Protein AF-A0A972R1I5-F1 (afdb_monomer_lite)

Sequence (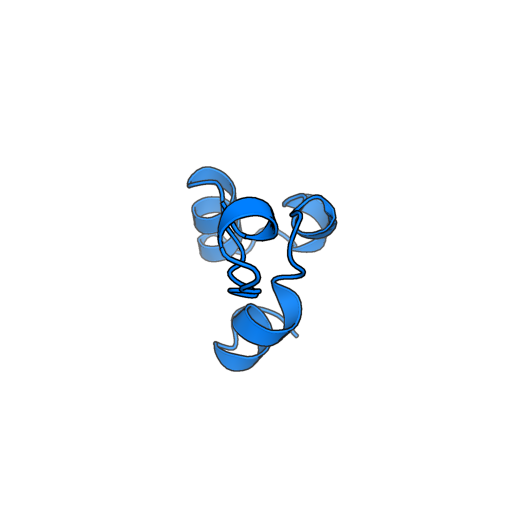51 aa):
IEKKYGEEFCLPIFYFTQLVGLALGVDPGKLGLNKLMVDPRKLLKGKGLIK

Radius of gyration: 12.39 Å; chains: 1; bounding box: 27×20×33 Å

pLDDT: mean 94.4, std 2.76, range [81.56, 97.81]

Structure (mmCIF, N/CA/C/O backbone):
data_AF-A0A972R1I5-F1
#
_entry.id   AF-A0A972R1I5-F1
#
loop_
_atom_site.group_PDB
_atom_site.id
_atom_site.type_symbol
_atom_site.label_atom_id
_atom_site.label_alt_id
_atom_site.label_comp_id
_atom_site.label_asym_id
_atom_site.label_entity_id
_atom_site.label_seq_id
_atom_site.pdbx_PDB_ins_code
_atom_site.Cartn_x
_atom_site.Cartn_y
_atom_site.Cartn_z
_atom_site.occupancy
_atom_site.B_iso_or_equiv
_atom_site.auth_seq_id
_atom_site.auth_comp_id
_atom_site.auth_asym_id
_atom_site.auth_atom_id
_atom_site.pdbx_PDB_model_num
ATOM 1 N N . ILE A 1 1 ? -10.728 4.382 15.617 1.00 86.56 1 ILE A N 1
ATOM 2 C CA . ILE A 1 1 ? -12.124 4.132 15.182 1.00 86.56 1 ILE A CA 1
ATOM 3 C C . ILE A 1 1 ? -12.508 2.718 15.585 1.00 86.56 1 ILE A C 1
ATOM 5 O O . ILE A 1 1 ? -13.316 2.592 16.487 1.00 86.56 1 ILE A O 1
ATOM 9 N N . GLU A 1 2 ? -11.826 1.702 15.061 1.00 91.62 2 GLU A N 1
ATOM 10 C CA . GLU A 1 2 ? -12.020 0.278 15.399 1.00 91.62 2 GLU A CA 1
ATOM 11 C C . GLU A 1 2 ? -12.139 0.003 16.906 1.00 91.62 2 GLU A C 1
ATOM 13 O O . GLU A 1 2 ? -13.200 -0.383 17.379 1.00 91.62 2 GLU A O 1
ATOM 18 N N . LYS A 1 3 ? -11.125 0.370 17.705 1.00 91.19 3 LYS A N 1
ATOM 19 C CA . LYS A 1 3 ? -11.153 0.206 19.175 1.00 91.19 3 LYS A CA 1
ATOM 20 C C . LYS A 1 3 ? -12.367 0.845 19.871 1.00 91.19 3 LYS A C 1
ATOM 22 O O . LYS A 1 3 ? -12.778 0.377 20.924 1.00 91.19 3 LYS A O 1
ATOM 27 N N . LYS A 1 4 ? -12.911 1.937 19.323 1.00 94.69 4 LYS A N 1
ATOM 28 C CA . LYS A 1 4 ? -14.065 2.638 19.907 1.00 94.69 4 LYS A CA 1
ATOM 29 C C . LYS A 1 4 ? -15.375 1.893 19.636 1.00 94.69 4 LYS A C 1
ATOM 31 O O . LYS A 1 4 ? -16.267 1.955 20.471 1.00 94.69 4 LYS A O 1
ATOM 36 N N . TYR A 1 5 ? -15.480 1.231 18.486 1.00 94.00 5 TYR A N 1
ATOM 37 C CA . TYR A 1 5 ? -16.701 0.558 18.039 1.00 94.00 5 TYR A CA 1
ATOM 38 C C . TYR A 1 5 ? -16.642 -0.969 18.184 1.00 94.00 5 TYR A C 1
ATOM 40 O O . TYR A 1 5 ? -17.663 -1.621 18.024 1.00 94.00 5 TYR A O 1
ATOM 48 N N . GLY A 1 6 ? -15.484 -1.538 18.537 1.00 93.62 6 GLY A N 1
ATOM 49 C CA . GLY A 1 6 ? -15.313 -2.986 18.672 1.00 93.62 6 GLY A CA 1
ATOM 50 C C . GLY A 1 6 ? -15.351 -3.730 17.334 1.00 93.62 6 GLY A C 1
ATOM 51 O O . GLY A 1 6 ? -15.615 -4.925 17.317 1.00 93.62 6 GLY A O 1
ATOM 52 N N . GLU A 1 7 ? -15.101 -3.029 16.227 1.00 94.25 7 GLU A N 1
ATOM 53 C CA . GLU A 1 7 ? -15.138 -3.577 14.870 1.00 94.25 7 GLU A CA 1
ATOM 54 C C . GLU A 1 7 ? -13.743 -3.560 14.247 1.00 94.25 7 GLU A C 1
ATOM 56 O O . GLU A 1 7 ? -13.011 -2.583 14.408 1.00 94.25 7 GLU A O 1
ATOM 61 N N . GLU A 1 8 ? -13.397 -4.611 13.505 1.00 91.75 8 GLU A N 1
ATOM 62 C CA . GLU A 1 8 ? -12.193 -4.675 12.672 1.00 91.75 8 GLU A CA 1
ATOM 63 C C . GLU A 1 8 ? -12.596 -4.580 11.198 1.00 91.75 8 GLU A C 1
ATOM 65 O O . GLU A 1 8 ? -13.250 -5.475 10.660 1.00 91.75 8 GLU A O 1
ATOM 70 N N . PHE A 1 9 ? -12.197 -3.508 10.515 1.00 92.88 9 PHE A N 1
ATOM 71 C CA . PHE A 1 9 ? -12.538 -3.297 9.106 1.00 92.88 9 PHE A CA 1
ATOM 72 C C . PHE A 1 9 ? -11.590 -4.027 8.160 1.00 92.88 9 PHE A C 1
ATOM 74 O O . PHE A 1 9 ? -11.935 -4.245 6.999 1.00 92.88 9 PHE A O 1
ATOM 81 N N . CYS A 1 10 ? -10.381 -4.367 8.626 1.00 92.62 10 CYS A N 1
ATOM 82 C CA . CYS A 1 10 ? -9.344 -5.002 7.809 1.00 92.62 10 CYS A CA 1
ATOM 83 C C . CYS A 1 10 ? -9.103 -4.266 6.473 1.00 92.62 10 CYS A C 1
ATOM 85 O O . CYS A 1 10 ? -8.855 -4.893 5.440 1.00 92.62 10 CYS A O 1
ATOM 87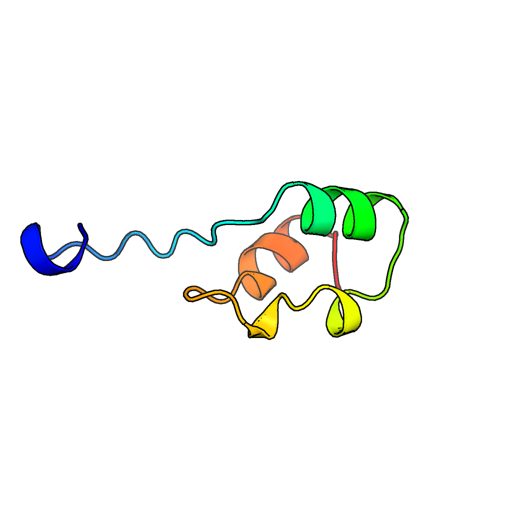 N N . LEU A 1 11 ? -9.188 -2.929 6.482 1.00 94.56 11 LEU A N 1
ATOM 88 C CA . LEU A 1 11 ? -9.122 -2.101 5.280 1.00 94.56 11 LEU A CA 1
ATOM 89 C C . LEU A 1 11 ? -7.724 -1.472 5.111 1.00 94.56 11 LEU A C 1
ATOM 91 O O . LEU A 1 11 ? -7.378 -0.557 5.862 1.00 94.56 11 LEU A O 1
ATOM 95 N N . PRO A 1 12 ? -6.909 -1.906 4.131 1.00 95.75 12 PRO A N 1
ATOM 96 C CA . PRO A 1 12 ? -5.628 -1.266 3.846 1.00 95.75 12 PRO A CA 1
ATOM 97 C C . PRO A 1 12 ? -5.832 0.128 3.245 1.00 95.75 12 PRO A C 1
ATOM 99 O O . PRO A 1 12 ? -6.545 0.296 2.256 1.00 95.75 12 PRO A O 1
ATOM 102 N N . ILE A 1 13 ? -5.163 1.128 3.823 1.00 96.00 13 ILE A N 1
ATOM 103 C CA . ILE A 1 13 ? -5.162 2.508 3.326 1.00 96.00 13 ILE A CA 1
ATOM 104 C C . ILE A 1 13 ? -3.842 2.777 2.614 1.00 96.00 13 ILE A C 1
ATOM 106 O O . ILE A 1 13 ? -2.774 2.629 3.201 1.00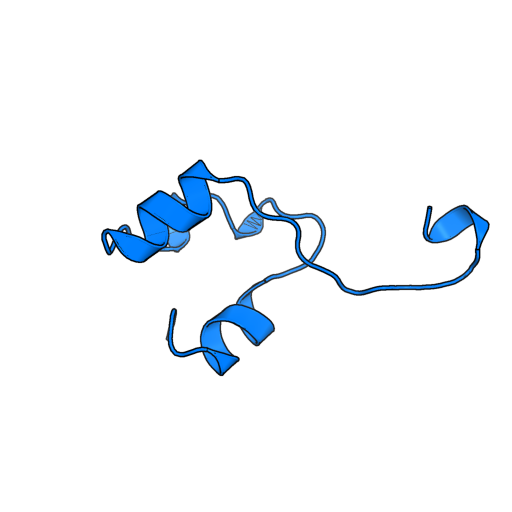 96.00 13 ILE A O 1
ATOM 110 N N . PHE A 1 14 ? -3.923 3.194 1.354 1.00 97.25 14 PHE A N 1
ATOM 111 C CA . PHE A 1 14 ? -2.761 3.496 0.525 1.00 97.25 14 PHE A CA 1
ATOM 112 C C . PHE A 1 14 ? -2.547 5.002 0.410 1.00 97.25 14 PHE A C 1
ATOM 114 O O . PHE A 1 14 ? -3.502 5.772 0.293 1.00 97.25 14 PHE A O 1
ATOM 121 N N . TYR A 1 15 ? -1.286 5.415 0.334 1.00 96.31 15 TYR A N 1
ATOM 122 C CA . TYR A 1 15 ? -0.949 6.724 -0.209 1.00 96.31 15 TYR A CA 1
ATOM 123 C C . TYR A 1 15 ? -1.112 6.720 -1.727 1.00 96.31 15 TYR A C 1
ATOM 125 O O . TYR A 1 15 ? -0.771 5.749 -2.404 1.00 96.31 15 TYR A O 1
ATOM 133 N N . PHE A 1 16 ? -1.561 7.847 -2.277 1.00 97.38 16 PHE A N 1
ATOM 134 C CA . PHE A 1 16 ? -1.733 8.005 -3.720 1.00 97.38 16 PHE A CA 1
ATOM 135 C C . PHE A 1 16 ? -0.454 7.660 -4.505 1.00 97.38 16 PHE A C 1
ATOM 137 O O . PHE A 1 16 ? -0.504 6.935 -5.495 1.00 97.38 16 PHE A O 1
ATOM 144 N N . THR A 1 17 ? 0.714 8.084 -4.019 1.00 97.19 17 THR A N 1
ATOM 145 C CA . THR A 1 17 ? 2.009 7.805 -4.659 1.00 97.19 17 THR A CA 1
ATOM 146 C C . THR A 1 17 ? 2.386 6.323 -4.660 1.00 97.19 17 THR A C 1
ATOM 148 O O . THR A 1 17 ? 3.046 5.875 -5.594 1.00 97.19 17 THR A O 1
ATOM 151 N N . GLN A 1 18 ? 1.937 5.536 -3.675 1.00 96.81 18 GLN A N 1
ATOM 152 C CA . GLN A 1 18 ? 2.136 4.081 -3.675 1.00 96.81 18 GLN A CA 1
ATOM 153 C C . GLN A 1 18 ? 1.340 3.430 -4.805 1.00 96.81 18 GLN A C 1
ATOM 155 O O . GLN A 1 18 ? 1.856 2.552 -5.492 1.00 96.81 18 GLN A O 1
ATOM 160 N N . LEU A 1 19 ? 0.106 3.889 -5.032 1.00 96.62 19 LEU A N 1
ATOM 161 C CA . LEU A 1 19 ? -0.733 3.398 -6.125 1.00 96.62 19 LEU A CA 1
ATOM 162 C C . LEU A 1 19 ? -0.170 3.795 -7.491 1.00 96.62 19 LEU A C 1
ATOM 164 O O . LEU A 1 19 ? -0.120 2.961 -8.390 1.00 96.62 19 LEU A O 1
ATOM 168 N N . VAL A 1 20 ? 0.308 5.035 -7.634 1.00 97.81 20 VAL A N 1
ATOM 169 C CA . VAL A 1 20 ? 0.987 5.486 -8.859 1.00 97.81 20 VAL A CA 1
ATOM 170 C C . VAL A 1 20 ? 2.237 4.649 -9.125 1.00 97.81 20 VAL A C 1
ATOM 172 O O . VAL A 1 20 ? 2.414 4.163 -10.237 1.00 97.81 20 VAL A O 1
ATOM 175 N N . GLY A 1 21 ? 3.077 4.417 -8.113 1.00 97.19 21 GLY A N 1
ATOM 176 C CA . GLY A 1 21 ? 4.257 3.564 -8.256 1.00 97.19 21 GLY A CA 1
ATOM 177 C C . GLY A 1 21 ? 3.897 2.146 -8.705 1.00 97.19 21 GLY A C 1
ATOM 178 O O . GLY A 1 21 ? 4.516 1.621 -9.627 1.00 97.19 21 GLY A O 1
ATOM 179 N N . LEU A 1 22 ? 2.848 1.562 -8.124 1.00 96.00 22 LEU A N 1
ATOM 180 C CA . LEU A 1 22 ? 2.344 0.249 -8.525 1.00 96.00 22 LEU A CA 1
ATOM 181 C C . LEU A 1 22 ? 1.859 0.242 -9.986 1.00 96.00 22 LEU A C 1
ATOM 183 O O . LEU A 1 22 ? 2.204 -0.666 -10.737 1.00 96.00 22 LEU A O 1
ATOM 187 N N . ALA A 1 23 ? 1.115 1.269 -10.405 1.00 96.00 23 ALA A N 1
ATOM 188 C CA . ALA A 1 23 ? 0.622 1.411 -11.777 1.00 96.00 23 ALA A CA 1
ATOM 189 C C . ALA A 1 23 ? 1.753 1.576 -12.807 1.00 96.00 23 ALA A C 1
ATOM 191 O O . ALA A 1 23 ? 1.637 1.102 -13.934 1.00 96.00 23 ALA A O 1
ATOM 192 N N . LEU A 1 24 ? 2.859 2.211 -12.413 1.00 97.00 24 LEU A N 1
ATOM 193 C CA . LEU A 1 24 ? 4.058 2.377 -13.240 1.00 97.00 24 LEU A CA 1
ATOM 194 C C . LEU A 1 24 ? 4.990 1.149 -13.220 1.00 97.00 24 LEU A C 1
ATOM 196 O O . LEU A 1 24 ? 6.055 1.185 -13.832 1.00 97.00 24 LEU A O 1
ATOM 200 N N . GLY A 1 25 ? 4.619 0.069 -12.524 1.00 94.75 25 GLY A N 1
ATOM 201 C CA . GLY A 1 25 ? 5.409 -1.164 -12.465 1.00 94.75 25 GLY A CA 1
ATOM 202 C C . GLY A 1 25 ? 6.601 -1.110 -11.505 1.00 94.75 25 GLY A C 1
ATOM 203 O O . GLY A 1 25 ? 7.519 -1.923 -11.619 1.00 94.75 25 GLY A O 1
ATOM 204 N N . VAL A 1 26 ? 6.612 -0.173 -10.551 1.00 96.50 26 VAL A N 1
ATOM 205 C CA . VAL A 1 26 ? 7.613 -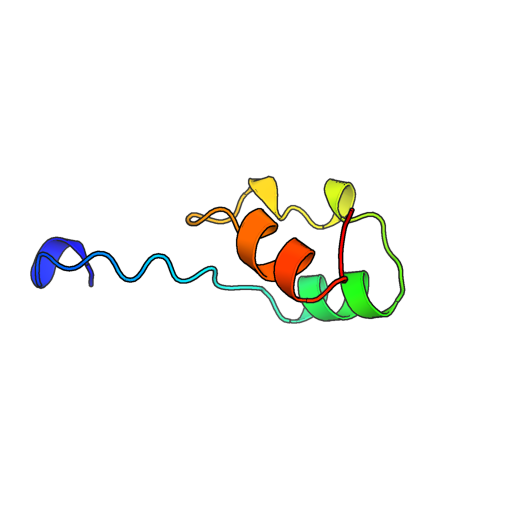0.164 -9.477 1.00 96.50 26 VAL A CA 1
ATOM 206 C C . VAL A 1 26 ? 7.435 -1.412 -8.616 1.00 96.50 26 VAL A C 1
ATOM 208 O O . VAL A 1 26 ? 6.319 -1.771 -8.244 1.00 96.50 26 VAL A O 1
ATOM 211 N N . ASP A 1 27 ? 8.554 -2.047 -8.262 1.00 93.94 27 ASP A N 1
ATOM 212 C CA . ASP A 1 27 ? 8.580 -3.203 -7.369 1.00 93.94 27 ASP A CA 1
ATOM 213 C C . ASP A 1 27 ? 7.788 -2.925 -6.068 1.00 93.94 27 ASP A C 1
ATOM 215 O O . ASP A 1 27 ? 8.155 -2.014 -5.314 1.00 93.94 27 ASP A O 1
ATOM 219 N N . PRO A 1 28 ? 6.738 -3.716 -5.762 1.00 92.12 28 PRO A N 1
ATOM 220 C CA . PRO A 1 28 ? 5.940 -3.576 -4.545 1.00 92.12 28 PRO A CA 1
ATOM 221 C C . PRO A 1 28 ? 6.762 -3.575 -3.250 1.00 92.12 28 PRO A C 1
ATOM 223 O O . PRO A 1 28 ? 6.374 -2.911 -2.283 1.00 92.12 28 PRO A O 1
ATOM 226 N N . GLY A 1 29 ? 7.911 -4.263 -3.228 1.00 91.50 29 GLY A N 1
ATOM 227 C CA . GLY A 1 29 ? 8.835 -4.267 -2.089 1.00 91.50 29 GLY A CA 1
ATOM 228 C C . GLY A 1 29 ? 9.446 -2.893 -1.787 1.00 91.50 29 GLY A C 1
ATOM 229 O O . 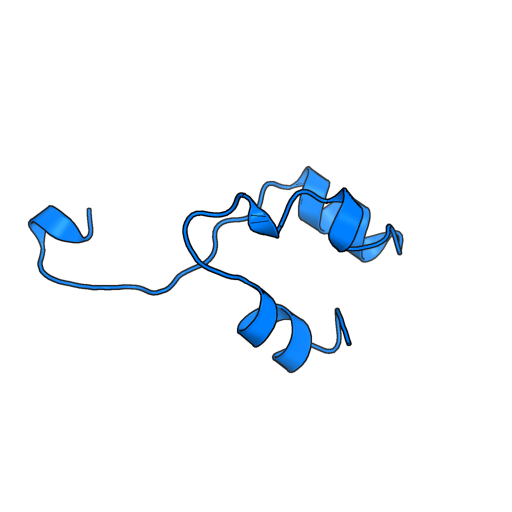GLY A 1 29 ? 9.801 -2.610 -0.643 1.00 91.50 29 GLY A O 1
ATOM 230 N N . LYS A 1 30 ? 9.503 -2.003 -2.785 1.00 95.00 30 LYS A N 1
ATOM 231 C CA . LYS A 1 30 ? 10.035 -0.635 -2.669 1.00 95.00 30 LYS A CA 1
ATOM 232 C C . LYS A 1 30 ? 8.967 0.408 -2.342 1.00 95.00 30 LYS A C 1
ATOM 234 O O . LYS A 1 30 ? 9.304 1.522 -1.957 1.00 95.00 30 LYS A O 1
ATOM 239 N N . LEU A 1 31 ? 7.686 0.056 -2.453 1.00 96.00 31 LEU A N 1
ATOM 240 C CA . LEU A 1 31 ? 6.558 0.970 -2.222 1.00 96.00 31 LEU A CA 1
ATOM 241 C C . LEU A 1 31 ? 6.171 1.098 -0.739 1.00 96.00 31 LEU A C 1
ATOM 243 O O . LEU A 1 31 ? 5.224 1.805 -0.398 1.00 96.00 31 LEU A O 1
ATOM 247 N N . GLY A 1 32 ? 6.883 0.413 0.161 1.00 94.69 32 GLY A N 1
ATOM 248 C CA . GLY A 1 32 ? 6.623 0.478 1.601 1.00 94.69 32 GLY A CA 1
ATOM 249 C C . GLY A 1 32 ? 5.270 -0.113 2.008 1.00 94.69 32 GLY A C 1
ATOM 250 O O . GLY A 1 32 ? 4.732 0.261 3.046 1.00 94.69 32 GLY A O 1
ATOM 251 N N . LEU A 1 33 ? 4.709 -1.029 1.210 1.00 94.75 33 LEU A N 1
ATOM 252 C CA . LEU A 1 33 ? 3.417 -1.676 1.485 1.00 94.75 33 LEU A CA 1
ATOM 253 C C . LEU A 1 33 ? 3.424 -2.490 2.790 1.00 94.75 33 LEU A C 1
ATOM 255 O O . LEU A 1 33 ? 2.388 -2.664 3.419 1.00 94.75 33 LEU A O 1
ATOM 259 N N . ASN A 1 34 ? 4.599 -2.951 3.223 1.00 93.50 34 ASN A N 1
ATOM 260 C CA . ASN A 1 34 ? 4.809 -3.636 4.499 1.00 93.50 34 ASN A CA 1
ATOM 261 C C . ASN A 1 34 ? 4.735 -2.708 5.724 1.00 93.50 34 ASN A C 1
ATOM 263 O O . ASN A 1 34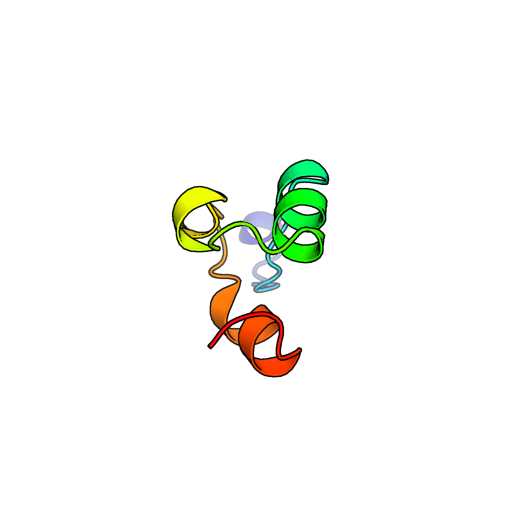 ? 4.780 -3.201 6.846 1.00 93.50 34 ASN A O 1
ATOM 267 N N . LYS A 1 35 ? 4.670 -1.387 5.522 1.00 94.31 35 LYS A N 1
ATOM 268 C CA . LYS A 1 35 ? 4.512 -0.396 6.597 1.00 94.31 35 LYS A CA 1
ATOM 269 C C . LYS A 1 35 ? 3.050 -0.023 6.849 1.00 94.31 35 LYS A C 1
ATOM 271 O O . LYS A 1 35 ? 2.782 0.755 7.760 1.00 94.31 35 LYS A O 1
ATOM 276 N N . LEU A 1 36 ? 2.117 -0.524 6.035 1.00 95.88 36 LEU A N 1
ATOM 277 C CA . LEU A 1 36 ? 0.693 -0.295 6.256 1.00 95.88 36 LEU A CA 1
ATOM 278 C C . LEU A 1 36 ? 0.235 -1.040 7.513 1.00 95.88 36 LEU A C 1
ATOM 280 O O . LEU A 1 36 ? 0.680 -2.152 7.782 1.00 95.88 36 LEU A O 1
ATOM 284 N N . MET A 1 37 ? -0.685 -0.426 8.259 1.00 94.56 37 MET A N 1
ATOM 285 C CA . MET A 1 37 ? -1.247 -1.013 9.481 1.00 94.56 37 MET A CA 1
ATOM 286 C C . MET A 1 37 ? -2.034 -2.302 9.202 1.00 94.56 37 MET A C 1
ATOM 288 O O . MET A 1 37 ? -2.088 -3.192 10.041 1.00 94.56 37 MET A O 1
ATOM 292 N N . VAL A 1 38 ? -2.612 -2.406 8.005 1.00 95.56 38 VAL A N 1
ATOM 293 C CA . VAL A 1 38 ? -3.315 -3.589 7.510 1.00 95.56 38 VAL A CA 1
ATOM 294 C C . VAL A 1 38 ? -2.557 -4.113 6.294 1.00 95.56 38 VAL A C 1
ATOM 296 O O . VAL A 1 38 ? -2.290 -3.344 5.369 1.00 95.56 38 VAL A O 1
ATOM 299 N N . ASP A 1 39 ? -2.224 -5.409 6.277 1.00 95.56 39 ASP A N 1
ATOM 300 C CA . ASP A 1 39 ? -1.492 -6.032 5.166 1.00 95.56 39 ASP A CA 1
ATOM 301 C C . ASP A 1 39 ? -2.335 -6.000 3.867 1.00 95.56 39 ASP A C 1
ATOM 303 O O . ASP A 1 39 ? -3.390 -6.642 3.793 1.00 95.56 39 ASP A O 1
ATOM 307 N N . PRO A 1 40 ? -1.884 -5.296 2.807 1.00 96.69 40 PRO A N 1
ATOM 308 C CA . PRO A 1 40 ? -2.628 -5.182 1.557 1.00 96.69 40 PRO A CA 1
ATOM 309 C C . PRO A 1 40 ? -2.465 -6.387 0.619 1.00 96.69 40 PRO A C 1
ATOM 311 O O . PRO A 1 40 ? -3.132 -6.443 -0.418 1.00 96.69 40 PRO A O 1
ATOM 314 N N . ARG A 1 41 ? -1.567 -7.342 0.905 1.00 94.31 41 ARG A N 1
ATOM 315 C CA . ARG A 1 41 ? -1.148 -8.371 -0.066 1.00 94.31 41 ARG A CA 1
ATOM 316 C C . ARG A 1 41 ? -2.303 -9.221 -0.570 1.00 94.31 41 ARG A C 1
ATOM 318 O O . ARG A 1 41 ? -2.361 -9.505 -1.763 1.00 94.31 41 ARG A O 1
ATOM 325 N N . LYS A 1 42 ? -3.237 -9.600 0.308 1.00 94.38 42 LYS A N 1
ATOM 326 C CA . LYS A 1 42 ? -4.422 -10.383 -0.079 1.00 94.38 42 LYS A CA 1
ATOM 327 C C . LYS A 1 42 ? -5.265 -9.635 -1.117 1.00 94.38 42 LYS A C 1
ATOM 329 O O . LYS A 1 42 ? -5.643 -10.221 -2.129 1.00 94.38 42 LYS A O 1
ATOM 334 N N . LEU A 1 43 ? -5.508 -8.342 -0.889 1.00 95.44 43 LEU A N 1
ATOM 335 C CA . LEU A 1 43 ? -6.260 -7.484 -1.805 1.00 95.44 43 LEU A CA 1
ATOM 336 C C . LEU A 1 43 ? -5.536 -7.346 -3.150 1.00 95.44 43 LEU A C 1
ATOM 338 O O . LEU A 1 43 ? -6.139 -7.556 -4.200 1.00 95.44 43 LEU A O 1
ATOM 342 N N . LEU A 1 44 ? -4.240 -7.027 -3.120 1.00 95.31 44 LEU A N 1
ATOM 343 C CA . LEU A 1 44 ? -3.451 -6.788 -4.329 1.00 95.31 44 LEU A CA 1
ATOM 344 C C . LEU A 1 44 ? -3.284 -8.054 -5.182 1.00 95.31 44 LEU A C 1
ATOM 346 O O . LEU A 1 44 ? -3.422 -7.976 -6.403 1.00 95.31 44 LEU A O 1
ATOM 350 N N . LYS A 1 45 ? -3.066 -9.223 -4.558 1.00 95.38 45 LYS A N 1
ATOM 351 C CA . LYS A 1 45 ? -3.042 -10.522 -5.257 1.00 95.38 45 LYS A CA 1
ATOM 352 C C . LYS A 1 45 ? -4.394 -10.835 -5.892 1.00 95.38 45 LYS A C 1
ATOM 354 O O . LYS A 1 45 ? -4.446 -11.207 -7.058 1.00 95.38 45 LYS A O 1
ATOM 359 N N . GLY A 1 46 ? -5.492 -10.606 -5.167 1.00 96.06 46 GLY A N 1
ATOM 360 C CA . GLY A 1 46 ? -6.850 -10.790 -5.693 1.00 96.06 46 GLY A CA 1
ATOM 361 C C . GLY A 1 46 ? -7.194 -9.876 -6.876 1.00 96.06 46 GLY A C 1
ATOM 362 O O . GLY A 1 46 ? -8.101 -10.185 -7.645 1.00 96.06 46 GLY A O 1
ATOM 363 N N . LYS A 1 47 ? -6.467 -8.765 -7.048 1.00 94.50 47 LYS A N 1
ATOM 364 C CA . LYS A 1 47 ? -6.575 -7.860 -8.203 1.00 94.50 47 LYS A CA 1
ATOM 365 C C . LYS A 1 47 ? -5.526 -8.118 -9.290 1.00 94.50 47 LYS A C 1
ATOM 367 O O . LYS A 1 47 ? -5.512 -7.392 -10.276 1.00 94.50 47 LYS A O 1
ATOM 372 N N . GLY A 1 48 ? -4.653 -9.114 -9.122 1.00 94.00 48 GLY A N 1
ATOM 373 C CA . GLY A 1 48 ? -3.576 -9.413 -10.071 1.00 94.00 48 GLY A CA 1
ATOM 374 C C . GLY A 1 48 ? -2.493 -8.332 -10.153 1.00 94.00 48 GLY A C 1
ATOM 375 O O . GLY A 1 48 ? -1.746 -8.295 -11.124 1.00 94.00 48 GLY A O 1
ATOM 376 N N . LEU A 1 49 ? -2.406 -7.445 -9.156 1.00 92.62 49 LEU A N 1
ATOM 377 C CA . LEU A 1 49 ? -1.448 -6.334 -9.144 1.00 92.62 49 LEU A CA 1
ATOM 378 C C . LEU A 1 49 ? -0.070 -6.749 -8.617 1.00 92.62 49 LEU A C 1
ATOM 380 O O . LEU A 1 49 ? 0.923 -6.083 -8.892 1.00 92.62 49 LEU A O 1
ATOM 384 N N . ILE A 1 50 ? -0.010 -7.840 -7.847 1.00 90.44 50 ILE A N 1
ATOM 385 C CA . ILE A 1 50 ? 1.228 -8.443 -7.343 1.00 90.44 50 ILE A CA 1
ATOM 386 C C . ILE A 1 50 ? 1.128 -9.975 -7.406 1.00 90.44 50 ILE A C 1
ATOM 388 O O . ILE A 1 50 ? 0.023 -10.520 -7.400 1.00 90.44 50 ILE A O 1
ATOM 392 N N . LYS A 1 51 ? 2.281 -10.655 -7.436 1.00 81.56 51 LYS A N 1
ATOM 393 C CA . LYS A 1 51 ? 2.387 -12.125 -7.408 1.00 81.56 51 LYS A CA 1
ATOM 394 C C . LYS A 1 51 ? 2.334 -12.687 -5.982 1.00 81.56 51 LYS A C 1
ATOM 396 O O . LYS A 1 51 ? 2.817 -12.041 -5.027 1.00 81.56 51 LYS A O 1
#

Foldseek 3Di:
DCVVVVDDPLDWDDDPVLVVCLVVVNDNVVSCCVVTPHRCVVVCVVVVSDD

Secondary structure (DSSP, 8-state):
-HHHHT-----PPPPHHHHHHHHTT--GGGTTGGGSSS--HHHHHHTTS--